Protein AF-A0A5J4T2S0-F1 (afdb_monomer)

pLDDT: mean 77.53, std 21.11, range [33.12, 96.31]

Mean predicted aligned error: 11.25 Å

Secondary structure (DSSP, 8-state):
--HHHHHHHH-----TT---STT-PPPP--SSS--TTTTTTGGG-SSPPPGGGG-BTTTTB---HHHHHHHHHHHTT-SSHHHHHHHHHHHHHHHHHSPP----

Structure (mmCIF, N/CA/C/O backbone):
data_AF-A0A5J4T2S0-F1
#
_entry.id   AF-A0A5J4T2S0-F1
#
loop_
_atom_site.group_PDB
_atom_site.id
_atom_site.type_symbol
_atom_site.label_atom_id
_atom_site.label_alt_id
_atom_site.label_comp_id
_atom_site.label_asym_id
_atom_site.label_entity_id
_atom_site.label_seq_id
_atom_site.pdbx_PDB_ins_code
_atom_site.Cartn_x
_atom_site.Cartn_y
_atom_site.Cartn_z
_atom_site.occupancy
_atom_site.B_iso_or_equiv
_atom_site.auth_seq_id
_atom_site.auth_comp_id
_atom_site.auth_asym_id
_atom_site.auth_atom_id
_atom_site.pdbx_PDB_model_num
ATOM 1 N N . MET A 1 1 ? 13.757 40.624 11.869 1.00 50.22 1 MET A N 1
ATOM 2 C CA . MET A 1 1 ? 13.267 40.341 10.504 1.00 50.22 1 MET A CA 1
ATOM 3 C C . MET A 1 1 ? 14.472 39.741 9.782 1.00 50.22 1 MET A C 1
ATOM 5 O O . MET A 1 1 ? 15.445 40.456 9.680 1.00 50.22 1 MET A O 1
ATOM 9 N N . GLU A 1 2 ? 14.604 38.437 9.490 1.00 50.88 2 GLU A N 1
ATOM 10 C CA . GLU A 1 2 ? 13.643 37.655 8.696 1.00 50.88 2 GLU A CA 1
ATOM 11 C C . GLU A 1 2 ? 13.846 36.121 8.601 1.00 50.88 2 GLU A C 1
ATOM 13 O O . GLU A 1 2 ? 13.363 35.514 7.656 1.00 50.88 2 GLU A O 1
ATOM 18 N N . LEU A 1 3 ? 14.365 35.425 9.620 1.00 42.16 3 LEU A N 1
ATOM 19 C CA . LEU A 1 3 ? 14.231 33.945 9.650 1.00 42.16 3 LEU A CA 1
ATOM 20 C C . LEU A 1 3 ? 12.752 33.484 9.619 1.00 42.16 3 LEU A C 1
ATOM 22 O O . LEU A 1 3 ? 12.417 32.393 9.169 1.00 42.16 3 LEU A O 1
ATOM 26 N N . ARG A 1 4 ? 11.830 34.362 10.048 1.00 46.41 4 ARG A N 1
ATOM 27 C CA . ARG A 1 4 ? 10.377 34.167 9.922 1.00 46.41 4 ARG A CA 1
ATOM 28 C C . ARG A 1 4 ? 9.819 34.418 8.513 1.00 46.41 4 ARG A C 1
ATOM 30 O O . ARG A 1 4 ? 8.689 34.003 8.277 1.00 46.41 4 ARG A O 1
ATOM 37 N N . GLN A 1 5 ? 10.531 35.106 7.613 1.00 47.94 5 GLN A N 1
ATOM 38 C CA . GLN A 1 5 ? 10.096 35.243 6.213 1.00 47.94 5 GLN A CA 1
ATOM 39 C C . GLN A 1 5 ? 10.602 34.090 5.345 1.00 47.94 5 GLN A C 1
ATOM 41 O O . GLN A 1 5 ? 9.838 33.621 4.509 1.00 47.94 5 GLN A O 1
ATOM 46 N N . GLU A 1 6 ? 11.777 33.521 5.622 1.00 43.28 6 GLU A N 1
ATOM 47 C CA . GLU A 1 6 ? 12.231 32.300 4.930 1.00 43.28 6 GLU A CA 1
ATOM 48 C C . GLU A 1 6 ? 11.333 31.089 5.235 1.00 43.28 6 GLU A C 1
ATOM 50 O O . GLU A 1 6 ? 10.975 30.331 4.334 1.00 43.28 6 GLU A O 1
ATOM 55 N N . ALA A 1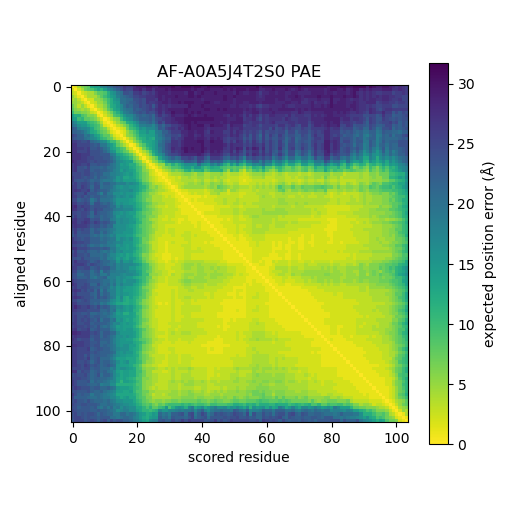 7 ? 10.839 30.965 6.473 1.00 44.69 7 ALA A N 1
ATOM 56 C CA . ALA A 1 7 ? 9.877 29.920 6.836 1.00 44.69 7 ALA A CA 1
ATOM 57 C C . ALA A 1 7 ? 8.520 30.049 6.109 1.00 44.69 7 ALA A C 1
ATOM 59 O O . ALA A 1 7 ? 7.811 29.054 5.950 1.00 44.69 7 ALA A O 1
ATOM 60 N N . LYS A 1 8 ? 8.153 31.248 5.625 1.00 43.31 8 LYS A N 1
ATOM 61 C CA . LYS A 1 8 ? 6.923 31.443 4.836 1.00 43.31 8 LYS A CA 1
ATOM 62 C C . LYS A 1 8 ? 7.034 30.880 3.416 1.00 43.31 8 LYS A C 1
ATOM 64 O O . LYS A 1 8 ? 5.999 30.585 2.832 1.00 43.31 8 LYS A O 1
ATOM 69 N N . GLY A 1 9 ? 8.246 30.681 2.887 1.00 41.75 9 GLY A N 1
ATOM 70 C CA . GLY A 1 9 ? 8.466 30.035 1.585 1.00 41.75 9 GLY A CA 1
ATOM 71 C C . GLY A 1 9 ? 8.332 28.508 1.617 1.00 41.75 9 GLY A C 1
ATOM 72 O O . GLY A 1 9 ? 8.040 27.896 0.596 1.00 41.75 9 GLY A O 1
ATOM 73 N N . PHE A 1 10 ? 8.491 27.893 2.793 1.00 42.84 10 PHE A N 1
ATOM 74 C CA . PHE A 1 10 ? 8.357 26.443 2.993 1.00 42.84 10 PHE A CA 1
ATOM 75 C C . PHE A 1 10 ? 6.946 26.011 3.422 1.00 42.84 10 PHE A C 1
ATOM 77 O O . PHE A 1 10 ? 6.626 24.827 3.413 1.00 42.84 10 PHE A O 1
ATOM 84 N N . GLY A 1 11 ? 6.095 26.973 3.792 1.00 38.44 11 GLY A N 1
ATOM 85 C CA . GLY A 1 11 ? 4.723 26.764 4.256 1.00 38.44 11 GLY A CA 1
ATOM 86 C C . GLY A 1 11 ? 3.703 26.507 3.146 1.00 38.44 11 GLY A C 1
ATOM 87 O O . GLY A 1 11 ? 2.509 26.693 3.375 1.00 38.44 11 GLY A O 1
ATOM 88 N N . VAL A 1 12 ? 4.138 26.089 1.955 1.00 39.00 12 VAL A N 1
ATOM 89 C CA . VAL A 1 12 ? 3.220 25.464 1.007 1.00 39.00 12 VAL A CA 1
ATOM 90 C C . VAL A 1 12 ? 2.878 24.110 1.610 1.00 39.00 12 VAL A C 1
ATOM 92 O O . VAL A 1 12 ? 3.635 23.148 1.496 1.00 39.00 12 VAL A O 1
ATOM 95 N N . THR A 1 13 ? 1.724 24.020 2.268 1.00 33.12 13 THR A N 1
ATOM 96 C CA . THR A 1 13 ? 1.023 22.743 2.322 1.00 33.12 13 THR A CA 1
ATOM 97 C C . THR A 1 13 ? 0.770 22.380 0.870 1.00 33.12 13 THR A C 1
ATOM 99 O O . THR A 1 13 ? -0.159 22.896 0.248 1.00 33.12 13 THR A O 1
ATOM 102 N N . VAL A 1 14 ? 1.660 21.576 0.290 1.00 36.59 14 VAL A N 1
ATOM 103 C CA . VAL A 1 14 ? 1.374 20.902 -0.964 1.00 36.59 14 VAL A CA 1
ATOM 104 C C . VAL A 1 14 ? 0.198 20.017 -0.615 1.00 36.59 14 VAL A C 1
ATOM 106 O O . VAL A 1 14 ? 0.352 18.985 0.040 1.00 36.59 14 VAL A O 1
ATOM 109 N N . ASP A 1 15 ? -0.994 20.477 -0.971 1.00 39.03 15 ASP A N 1
ATOM 110 C CA . ASP A 1 15 ? -2.139 19.604 -1.036 1.00 39.0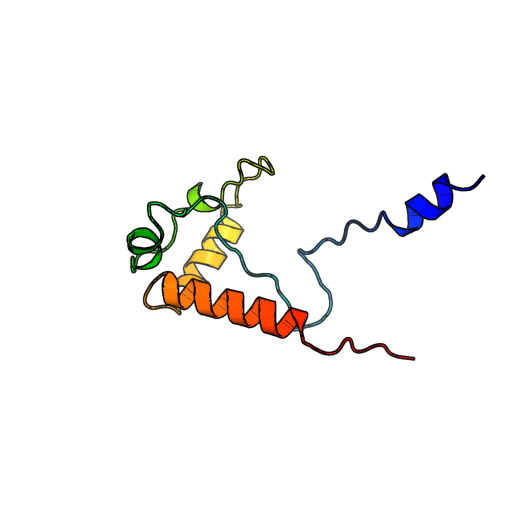3 15 ASP A CA 1
ATOM 111 C C . ASP A 1 15 ? -1.838 18.592 -2.145 1.00 39.03 15 ASP A C 1
ATOM 113 O O . ASP A 1 15 ? -2.123 18.794 -3.324 1.00 39.03 15 ASP A O 1
ATOM 117 N N . LEU A 1 16 ? -1.173 17.504 -1.752 1.00 40.50 16 LEU A N 1
ATOM 118 C CA . LEU A 1 16 ? -0.849 16.368 -2.608 1.00 40.50 16 LEU A CA 1
ATOM 119 C C . LEU A 1 16 ? -2.118 15.698 -3.157 1.00 40.50 16 LEU A C 1
ATOM 121 O O . LEU A 1 16 ? -2.005 14.824 -4.012 1.00 40.50 16 LEU A O 1
ATOM 125 N N . SER A 1 17 ? -3.316 16.092 -2.699 1.00 37.41 17 SER A N 1
ATOM 126 C CA . SER A 1 17 ? -4.572 15.638 -3.296 1.00 37.41 17 SER A CA 1
ATOM 127 C C . SER A 1 17 ? -4.888 16.322 -4.633 1.00 37.41 17 SER A C 1
ATOM 129 O O . SER A 1 17 ? -5.726 15.817 -5.380 1.00 37.41 17 SER A O 1
ATOM 131 N N . SER A 1 18 ? -4.187 17.409 -4.985 1.00 41.25 18 SER A N 1
ATOM 132 C CA . SER A 1 18 ? -4.407 18.153 -6.228 1.00 41.25 18 SER A CA 1
ATOM 133 C C . SER A 1 18 ? -3.101 18.675 -6.839 1.00 41.25 18 SER A C 1
ATOM 135 O O . SER A 1 18 ? -2.889 19.881 -6.973 1.00 41.25 18 SER A O 1
ATOM 137 N N . ALA A 1 19 ? -2.223 17.771 -7.280 1.00 38.56 19 ALA A N 1
ATOM 138 C CA . ALA A 1 19 ? -1.194 18.137 -8.251 1.00 38.56 19 ALA A CA 1
ATOM 139 C C . ALA A 1 19 ? -1.877 18.485 -9.589 1.00 38.56 19 ALA A C 1
ATOM 141 O O . ALA A 1 19 ? -2.226 17.606 -10.376 1.00 38.56 19 ALA A O 1
ATOM 142 N N . ASN A 1 20 ? -2.103 19.779 -9.830 1.00 41.34 20 ASN A N 1
ATOM 143 C CA . ASN A 1 20 ? -2.521 20.305 -11.128 1.00 41.34 20 ASN A CA 1
ATOM 144 C C . ASN A 1 20 ? -1.385 20.111 -12.138 1.00 41.34 20 ASN A C 1
ATOM 146 O O . ASN A 1 20 ? -0.496 20.944 -12.292 1.00 41.34 20 ASN A O 1
ATOM 150 N N . GLY A 1 21 ? -1.436 18.963 -12.796 1.00 36.72 21 GLY A N 1
ATOM 151 C CA . GLY A 1 21 ? -0.523 18.502 -13.822 1.00 36.72 21 GLY A CA 1
ATOM 152 C C . GLY A 1 21 ? -0.962 17.093 -14.173 1.00 36.72 21 GLY A C 1
ATOM 153 O O . GLY A 1 21 ? -0.521 16.139 -13.543 1.00 36.72 21 GLY A O 1
ATOM 154 N N . ASN A 1 22 ? -1.918 17.001 -15.096 1.00 48.06 22 ASN A N 1
ATOM 155 C CA . ASN A 1 22 ? -2.446 15.767 -15.672 1.00 48.06 22 ASN A CA 1
ATOM 156 C C . ASN A 1 22 ? -1.331 14.701 -15.771 1.00 48.06 22 ASN A C 1
ATOM 158 O O . ASN A 1 22 ? -0.385 14.924 -16.524 1.00 48.06 22 ASN A O 1
ATOM 162 N N . ASP A 1 23 ? -1.414 13.646 -14.939 1.00 48.69 23 ASP A N 1
ATOM 163 C CA . ASP A 1 23 ? -0.735 12.326 -15.021 1.00 48.69 23 ASP A CA 1
ATOM 164 C C . ASP A 1 23 ? -0.078 11.802 -13.725 1.00 48.69 23 ASP A C 1
ATOM 166 O O . ASP A 1 23 ? 0.371 10.661 -13.708 1.00 48.69 23 ASP A O 1
ATOM 170 N N . SER A 1 24 ? -0.035 12.546 -12.616 1.00 53.94 24 SER A N 1
ATOM 171 C CA . SER A 1 24 ? 0.576 12.045 -11.364 1.00 53.94 24 SER A CA 1
ATOM 172 C C . SER A 1 24 ? -0.373 12.131 -10.172 1.00 53.94 24 SER A C 1
ATOM 174 O O . SER A 1 24 ? -0.157 12.894 -9.230 1.00 53.94 24 SER A O 1
ATOM 176 N N . LYS A 1 25 ? -1.458 11.353 -10.222 1.00 58.47 25 LYS A N 1
ATOM 177 C CA . LYS A 1 25 ? -2.312 11.130 -9.054 1.00 58.47 25 LYS A CA 1
ATOM 178 C C . LYS A 1 25 ? -1.623 10.095 -8.170 1.00 58.47 25 LYS A C 1
ATOM 180 O O . LYS A 1 25 ? -1.395 8.977 -8.612 1.00 58.47 25 LYS A O 1
ATOM 185 N N . LYS A 1 26 ? -1.260 10.478 -6.945 1.00 64.44 26 LYS A N 1
ATOM 186 C CA . LYS A 1 26 ? -0.753 9.519 -5.963 1.00 64.44 26 LYS A CA 1
ATOM 187 C C . LYS A 1 26 ? -1.885 8.558 -5.613 1.00 64.44 26 LYS A C 1
ATOM 189 O O . LYS A 1 26 ? -2.927 8.997 -5.121 1.00 64.44 26 LYS A O 1
ATOM 194 N N . ASP A 1 27 ? -1.688 7.282 -5.904 1.00 71.19 27 ASP A N 1
ATOM 195 C CA . ASP A 1 27 ? -2.679 6.255 -5.616 1.00 71.19 27 ASP A CA 1
ATOM 196 C C . ASP A 1 27 ? -2.717 5.907 -4.117 1.00 71.19 27 ASP A C 1
ATOM 198 O O . ASP A 1 27 ? -1.868 6.319 -3.319 1.00 71.19 27 ASP A O 1
ATOM 202 N N . ILE A 1 28 ? -3.775 5.205 -3.711 1.00 82.25 28 ILE A N 1
ATOM 203 C CA . ILE A 1 28 ? -4.084 4.915 -2.310 1.00 82.25 28 ILE A CA 1
ATOM 204 C C . ILE A 1 28 ? -3.447 3.576 -1.938 1.00 82.25 28 ILE A C 1
ATOM 206 O O . ILE A 1 28 ? -3.818 2.543 -2.490 1.00 82.25 28 ILE A O 1
ATOM 210 N N . PHE A 1 29 ? -2.542 3.589 -0.961 1.00 83.19 29 PHE A N 1
ATOM 211 C CA . PHE A 1 29 ? -1.816 2.401 -0.515 1.00 83.19 29 PHE A CA 1
ATOM 212 C C . PHE A 1 29 ? -2.011 2.151 0.994 1.00 83.19 29 PHE A C 1
ATOM 214 O O . PHE A 1 29 ? -2.065 3.128 1.752 1.00 83.19 29 PHE A O 1
ATOM 221 N N . PRO A 1 30 ? -2.149 0.888 1.450 1.00 89.44 30 PRO A N 1
ATOM 222 C CA . PRO A 1 30 ? -2.264 0.572 2.874 1.00 89.44 30 PRO A CA 1
ATOM 223 C C . PRO A 1 30 ? -0.962 0.869 3.628 1.00 89.44 30 PRO A C 1
ATOM 225 O O . PRO A 1 30 ? 0.129 0.742 3.078 1.00 89.44 30 PRO A O 1
ATOM 228 N N . TYR A 1 31 ? -1.064 1.248 4.901 1.00 84.38 31 TYR A N 1
ATOM 229 C CA . TYR A 1 31 ? 0.107 1.627 5.702 1.00 84.38 31 TYR A CA 1
ATOM 230 C C . TYR A 1 31 ? 0.677 0.442 6.474 1.00 84.38 31 TYR A C 1
ATOM 232 O O . TYR A 1 31 ? 1.849 0.113 6.322 1.00 84.38 31 TYR A O 1
ATOM 240 N N . ASP A 1 32 ? -0.175 -0.219 7.253 1.00 81.56 32 ASP A N 1
ATOM 241 C CA . ASP A 1 32 ? 0.251 -1.166 8.287 1.00 81.56 32 ASP A CA 1
ATOM 242 C C . ASP A 1 32 ? -0.194 -2.606 7.943 1.00 81.56 32 ASP A C 1
ATOM 244 O O . ASP A 1 32 ? -0.412 -3.436 8.820 1.00 81.56 32 ASP A O 1
ATOM 248 N N . SER A 1 33 ? -0.360 -2.906 6.648 1.00 86.50 33 SER A N 1
ATOM 249 C CA . SER A 1 33 ? -0.953 -4.173 6.184 1.00 86.50 33 SER A CA 1
ATOM 250 C C . SER A 1 33 ? -0.017 -5.384 6.238 1.00 86.50 33 SER A C 1
ATOM 252 O O . SER A 1 33 ? -0.488 -6.510 6.394 1.00 86.50 33 SER A O 1
ATOM 254 N N . PHE A 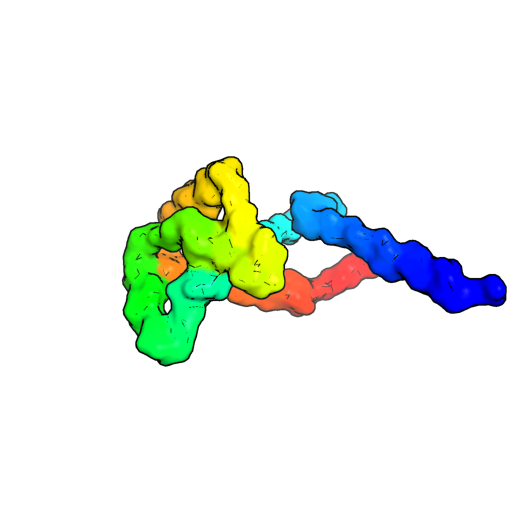1 34 ? 1.298 -5.187 6.116 1.00 89.38 34 PHE A N 1
ATOM 255 C CA . PHE A 1 34 ? 2.283 -6.268 6.162 1.00 89.38 34 PHE A CA 1
ATOM 256 C C . PHE A 1 34 ? 3.615 -5.817 6.771 1.00 89.38 34 PHE A C 1
ATOM 258 O O . PHE A 1 34 ? 3.926 -4.630 6.849 1.00 89.38 34 PHE A O 1
ATOM 265 N N . ASN A 1 35 ? 4.412 -6.785 7.207 1.00 90.06 35 ASN A N 1
ATOM 266 C CA . ASN A 1 35 ? 5.720 -6.616 7.822 1.00 90.06 35 ASN A CA 1
ATOM 267 C C . ASN A 1 35 ? 6.638 -7.793 7.439 1.00 90.06 35 ASN A C 1
ATOM 269 O O . ASN A 1 35 ? 6.281 -8.651 6.632 1.00 90.06 35 ASN A O 1
ATOM 273 N N . THR A 1 36 ? 7.833 -7.851 8.023 1.00 94.12 36 THR A N 1
ATOM 274 C CA . THR A 1 36 ? 8.819 -8.907 7.740 1.00 94.12 36 THR A CA 1
ATOM 275 C C . THR A 1 36 ? 8.344 -10.318 8.083 1.00 94.12 36 THR A C 1
ATOM 277 O O . THR A 1 36 ? 8.886 -11.278 7.547 1.00 94.12 36 THR A O 1
ATOM 280 N N . GLU A 1 37 ? 7.358 -10.458 8.966 1.00 96.31 37 GLU A N 1
ATOM 281 C CA . GLU A 1 37 ? 6.839 -11.750 9.415 1.00 96.31 37 GLU A CA 1
ATOM 282 C C . GLU A 1 37 ? 5.782 -12.309 8.457 1.00 96.31 37 GLU A C 1
ATOM 284 O O . GLU A 1 37 ? 5.685 -13.523 8.311 1.00 96.31 37 GLU A O 1
ATOM 289 N N . ASN A 1 38 ? 5.014 -11.449 7.776 1.00 94.31 38 ASN A N 1
ATOM 290 C CA . ASN A 1 38 ? 3.865 -11.863 6.959 1.00 94.31 38 ASN A CA 1
ATOM 291 C C . ASN A 1 38 ? 3.959 -11.460 5.471 1.00 94.31 38 ASN A C 1
ATOM 293 O O . ASN A 1 38 ? 2.993 -11.629 4.722 1.00 94.31 38 ASN A O 1
ATOM 297 N N . ILE A 1 39 ? 5.122 -10.968 5.025 1.00 92.38 39 ILE A N 1
ATOM 298 C CA . ILE A 1 39 ? 5.366 -10.486 3.653 1.00 92.38 39 ILE A CA 1
ATOM 299 C C . ILE A 1 39 ? 5.115 -11.542 2.570 1.00 92.38 39 ILE A C 1
ATOM 301 O O . ILE A 1 39 ? 4.789 -11.191 1.443 1.00 92.38 39 ILE A O 1
ATOM 305 N N . ASN A 1 40 ? 5.246 -12.831 2.882 1.00 91.56 40 ASN A N 1
ATOM 306 C CA . ASN A 1 40 ? 5.003 -13.895 1.904 1.00 91.56 40 ASN A CA 1
ATOM 307 C C . ASN A 1 40 ? 3.516 -14.256 1.788 1.00 91.56 40 ASN A C 1
ATOM 309 O O . ASN A 1 40 ? 3.079 -14.706 0.729 1.00 91.56 40 ASN A O 1
ATOM 313 N N . ASP A 1 41 ? 2.735 -14.019 2.841 1.00 94.81 41 ASP A N 1
ATOM 314 C CA . ASP A 1 41 ? 1.346 -14.469 2.929 1.00 94.81 41 ASP A CA 1
ATOM 315 C C . ASP A 1 41 ? 0.379 -13.346 2.555 1.00 94.81 41 ASP A C 1
ATOM 317 O O . ASP A 1 41 ? -0.459 -13.500 1.663 1.00 94.81 41 ASP A O 1
ATOM 321 N N . VAL A 1 42 ? 0.513 -12.178 3.194 1.00 94.12 42 VAL A N 1
ATOM 322 C CA . VAL A 1 42 ? -0.435 -11.066 3.038 1.00 94.12 42 VAL A CA 1
ATOM 3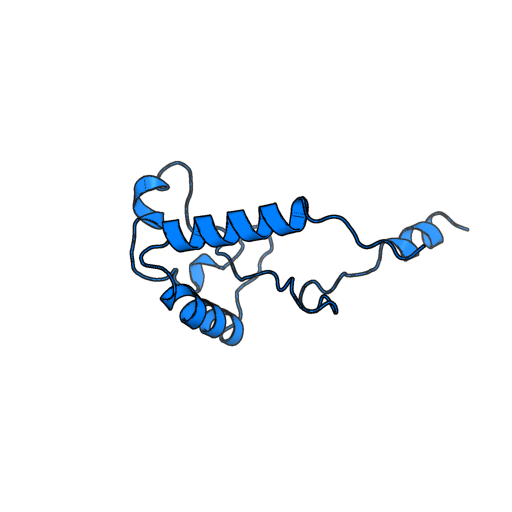23 C C . VAL A 1 42 ? -0.538 -10.590 1.589 1.00 94.12 42 VAL A C 1
ATOM 325 O O . VAL A 1 42 ? -1.674 -10.473 1.117 1.00 94.12 42 VAL A O 1
ATOM 328 N N . PRO A 1 43 ? 0.566 -10.336 0.859 1.00 92.31 43 PRO A N 1
ATOM 329 C CA . PRO A 1 43 ? 0.495 -9.850 -0.514 1.00 92.31 43 PRO A CA 1
ATOM 330 C C . PRO A 1 43 ? 0.159 -10.951 -1.541 1.00 92.31 43 PRO A C 1
ATOM 332 O O . PRO A 1 43 ? -0.196 -10.656 -2.683 1.00 92.31 43 PRO A O 1
ATOM 335 N N . SER A 1 44 ? 0.224 -12.227 -1.149 1.00 94.94 44 SER A N 1
ATOM 336 C CA . SER A 1 44 ? -0.156 -13.356 -2.010 1.00 94.94 44 SER A CA 1
ATOM 337 C C . SER A 1 44 ? -1.675 -13.532 -2.129 1.00 94.94 44 SER A C 1
ATOM 339 O O . SER A 1 44 ? -2.144 -14.201 -3.051 1.00 94.94 44 SER A O 1
ATOM 341 N N . ASN A 1 45 ? -2.456 -12.901 -1.246 1.00 95.50 45 ASN A N 1
ATOM 342 C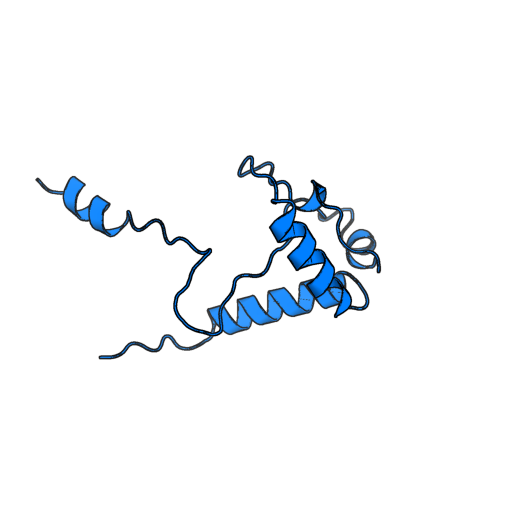 CA . ASN A 1 45 ? -3.916 -12.933 -1.294 1.00 95.50 45 ASN A CA 1
ATOM 343 C C . ASN A 1 45 ? -4.479 -12.226 -2.538 1.00 95.50 45 ASN A C 1
ATOM 345 O O . ASN A 1 45 ? -3.997 -11.165 -2.949 1.00 95.50 45 ASN A O 1
ATOM 349 N N . SER A 1 46 ? -5.545 -12.803 -3.100 1.00 95.75 46 SER A N 1
ATOM 350 C CA . SER A 1 46 ? -6.321 -12.221 -4.204 1.00 95.75 46 SER A CA 1
ATOM 351 C C . SER A 1 46 ? -7.349 -11.190 -3.745 1.00 95.75 46 SER A C 1
ATOM 353 O O . SER A 1 46 ? -7.732 -10.318 -4.518 1.00 95.75 46 SER A O 1
ATOM 355 N N . GLU A 1 47 ? -7.805 -11.287 -2.496 1.00 96.12 47 GLU A N 1
ATOM 356 C CA . GLU A 1 47 ? -8.770 -10.342 -1.938 1.00 96.12 47 GLU A CA 1
ATOM 357 C C . GLU A 1 47 ? -8.143 -8.950 -1.764 1.00 96.12 47 GLU A C 1
ATOM 359 O O . GLU A 1 47 ? -6.973 -8.854 -1.379 1.00 96.12 47 GLU A O 1
ATOM 364 N N . PRO A 1 48 ? -8.893 -7.854 -1.973 1.00 94.25 48 PRO A N 1
ATOM 365 C CA . PRO A 1 48 ? -8.426 -6.509 -1.650 1.00 94.25 48 PRO A CA 1
ATOM 366 C C . PRO A 1 48 ? -8.041 -6.363 -0.170 1.00 94.25 48 PRO A C 1
ATOM 368 O O . PRO A 1 48 ? -8.438 -7.161 0.683 1.00 94.25 48 PRO A O 1
ATOM 371 N N . TYR A 1 49 ? -7.258 -5.337 0.145 1.00 94.69 49 TYR A N 1
ATOM 372 C CA . TYR A 1 49 ? -7.036 -4.893 1.519 1.00 94.69 49 TYR A CA 1
ATOM 373 C C . TYR A 1 49 ? -8.349 -4.410 2.138 1.00 94.69 49 TYR A C 1
ATOM 375 O O . TYR A 1 49 ? -9.198 -3.836 1.448 1.00 94.69 49 TYR A O 1
ATOM 383 N N . MET A 1 50 ? -8.506 -4.641 3.437 1.00 95.25 50 MET A N 1
ATOM 384 C CA . MET A 1 50 ? -9.640 -4.132 4.200 1.00 95.25 50 MET A CA 1
ATOM 385 C C . MET A 1 50 ? -9.478 -2.626 4.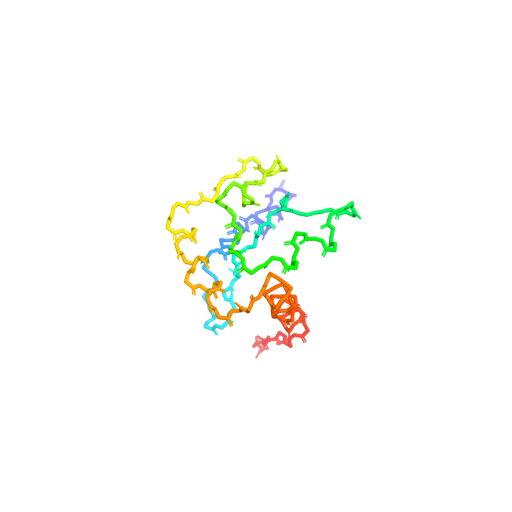422 1.00 95.25 50 MET A C 1
ATOM 387 O O . MET A 1 50 ? -8.393 -2.065 4.274 1.00 95.25 50 MET A O 1
ATOM 391 N N . MET A 1 51 ? -10.557 -1.931 4.778 1.00 95.19 51 MET A N 1
ATOM 392 C CA . MET A 1 51 ? -10.505 -0.478 4.968 1.00 95.19 51 MET A CA 1
ATOM 393 C C . MET A 1 51 ? -9.568 -0.092 6.121 1.00 95.19 51 MET A C 1
ATOM 395 O O . MET A 1 51 ? -8.923 0.956 6.084 1.00 95.19 51 MET A O 1
ATOM 399 N N . GLU A 1 52 ? -9.465 -0.957 7.128 1.00 94.06 52 GLU A N 1
ATOM 400 C CA . GLU A 1 52 ? -8.641 -0.758 8.315 1.00 94.06 52 GLU A CA 1
ATOM 401 C C . GLU A 1 52 ? -7.142 -0.830 8.013 1.00 94.06 52 GLU A C 1
ATOM 403 O O . GLU A 1 52 ? -6.368 -0.164 8.697 1.00 94.06 52 GLU A O 1
ATOM 408 N N . ASP A 1 53 ? -6.747 -1.543 6.955 1.00 93.12 53 ASP A N 1
ATOM 409 C CA . ASP A 1 53 ? -5.352 -1.666 6.505 1.00 93.12 53 ASP A CA 1
ATOM 410 C C . ASP A 1 53 ? -4.768 -0.317 6.032 1.00 93.12 53 ASP A C 1
ATOM 412 O O . ASP A 1 53 ? -3.551 -0.124 5.956 1.00 93.12 53 ASP A O 1
ATOM 416 N N . PHE A 1 54 ? -5.638 0.653 5.730 1.00 92.75 54 PHE A N 1
ATOM 417 C CA . PHE A 1 54 ? -5.276 2.023 5.358 1.00 92.75 54 PHE A CA 1
ATOM 418 C C . PHE A 1 54 ? -5.247 2.988 6.545 1.00 92.75 54 PHE A C 1
ATOM 420 O O . PHE A 1 54 ? -4.964 4.178 6.366 1.00 92.75 54 PHE A O 1
ATOM 427 N N . ASN A 1 55 ? -5.551 2.523 7.757 1.00 89.56 55 ASN A N 1
ATOM 428 C CA . ASN A 1 55 ? -5.355 3.340 8.942 1.00 89.56 55 ASN A CA 1
ATOM 429 C C . ASN A 1 55 ? -3.854 3.505 9.179 1.00 89.56 55 ASN A C 1
ATOM 431 O O . ASN A 1 55 ? -3.100 2.540 9.146 1.00 89.56 55 ASN A O 1
ATOM 435 N N . SER A 1 56 ? -3.423 4.738 9.427 1.00 88.62 56 SER A N 1
ATOM 436 C CA . SER A 1 56 ? -2.037 5.018 9.786 1.00 88.62 56 SER A CA 1
ATOM 437 C C . SER A 1 56 ? -1.958 5.292 11.275 1.00 88.62 56 SER A C 1
ATOM 439 O O . SER A 1 56 ? -2.453 6.321 11.742 1.00 88.62 56 SER A O 1
ATOM 441 N N . SER A 1 57 ? -1.297 4.397 12.003 1.00 87.56 57 SER A N 1
ATOM 442 C CA . SER A 1 57 ? -0.936 4.610 13.407 1.00 87.56 57 SER A CA 1
ATOM 443 C C . SER A 1 57 ? -0.003 5.819 13.568 1.00 87.56 57 SER A C 1
ATOM 445 O O . SER A 1 57 ? -0.234 6.676 14.419 1.00 87.56 57 SER A O 1
ATOM 447 N N . LEU A 1 58 ? 0.985 5.951 12.676 1.00 89.56 58 LEU A N 1
ATOM 448 C CA . LEU A 1 58 ? 1.958 7.047 12.663 1.00 89.56 58 LEU A CA 1
ATOM 449 C C . LEU A 1 58 ? 1.318 8.424 12.435 1.00 89.56 58 LEU A C 1
ATOM 451 O O . LEU A 1 58 ? 1.694 9.398 13.083 1.00 89.56 58 LEU A O 1
ATOM 455 N N . LYS A 1 59 ? 0.375 8.523 11.492 1.00 88.62 59 LYS A N 1
ATOM 456 C CA . LYS A 1 59 ? -0.271 9.800 11.140 1.00 88.62 59 LYS A CA 1
ATOM 457 C C . LYS A 1 59 ? -1.571 10.045 11.904 1.00 88.62 59 LYS A C 1
ATOM 459 O O . LYS A 1 59 ? -2.131 11.131 11.795 1.00 88.62 59 LYS A O 1
ATOM 464 N N . ASN A 1 60 ? -2.058 9.048 12.645 1.00 90.62 60 ASN A N 1
ATOM 465 C CA . ASN A 1 60 ? -3.381 9.037 13.264 1.00 90.62 60 ASN A CA 1
ATOM 466 C C . ASN A 1 60 ? -4.504 9.392 12.265 1.00 90.62 60 ASN A C 1
ATOM 468 O O . ASN A 1 60 ? -5.395 10.194 12.547 1.00 90.62 60 ASN A O 1
ATOM 472 N N . THR A 1 61 ? -4.436 8.815 11.062 1.00 90.62 61 THR A N 1
ATOM 473 C CA . THR A 1 61 ? -5.399 9.057 9.977 1.00 90.62 61 THR A CA 1
ATOM 474 C C . THR A 1 61 ? -6.135 7.785 9.601 1.00 90.62 61 THR A C 1
ATOM 476 O O . THR A 1 61 ? -5.559 6.699 9.621 1.00 90.62 61 THR A O 1
ATOM 479 N N . LYS A 1 62 ? -7.387 7.944 9.172 1.00 92.75 62 LYS A N 1
ATOM 480 C CA . LYS A 1 62 ? -8.203 6.882 8.583 1.00 92.75 62 LYS A CA 1
ATOM 481 C C . LYS A 1 62 ? -8.546 7.246 7.145 1.00 92.75 62 LYS A C 1
ATOM 483 O O . LYS A 1 62 ? -8.731 8.425 6.840 1.00 92.75 62 LYS A O 1
ATOM 488 N N . ILE A 1 63 ? -8.648 6.247 6.278 1.00 93.06 63 ILE A N 1
ATOM 489 C CA . ILE A 1 63 ? -9.126 6.448 4.909 1.00 93.06 63 ILE A CA 1
ATOM 490 C C . ILE A 1 63 ? -10.607 6.858 4.910 1.00 93.06 63 ILE A C 1
ATOM 492 O O . ILE A 1 63 ? -11.389 6.424 5.758 1.00 93.06 63 ILE A O 1
ATOM 496 N N . SER A 1 64 ? -11.018 7.694 3.954 1.00 93.38 64 SER A N 1
ATOM 497 C CA . SER A 1 64 ? -12.435 8.012 3.769 1.00 93.38 64 SER A CA 1
ATOM 498 C C . SER A 1 64 ? -13.166 6.876 3.043 1.00 93.38 64 SER A C 1
ATOM 500 O O . SER A 1 64 ? -12.592 6.159 2.226 1.00 93.38 64 SER A O 1
ATOM 502 N N . GLN A 1 65 ? -14.477 6.738 3.260 1.00 95.88 65 GLN A N 1
ATOM 503 C CA . GLN A 1 65 ? -15.282 5.750 2.526 1.00 95.88 65 GLN A CA 1
ATOM 504 C C . GLN A 1 65 ? -15.237 5.970 1.004 1.00 95.88 65 GLN A C 1
ATOM 506 O O . GLN A 1 65 ? -15.341 5.015 0.231 1.00 95.88 65 GLN A O 1
ATOM 511 N N . LYS A 1 66 ? -15.118 7.231 0.571 1.00 94.75 66 LYS A N 1
ATOM 512 C CA . LYS A 1 66 ? -15.009 7.605 -0.843 1.00 94.75 66 LYS A CA 1
ATOM 513 C C . LYS A 1 66 ? -13.697 7.093 -1.433 1.00 94.75 66 LYS A C 1
ATOM 515 O O . LYS A 1 66 ? -13.722 6.457 -2.482 1.00 94.75 66 LYS A O 1
ATOM 520 N N . ASP A 1 67 ? -12.589 7.323 -0.741 1.00 91.75 67 ASP A N 1
ATOM 521 C CA . ASP A 1 67 ? -11.258 6.905 -1.186 1.00 91.75 67 ASP A CA 1
ATOM 522 C C . ASP A 1 67 ? -11.124 5.382 -1.159 1.00 91.75 67 ASP A C 1
ATOM 524 O O . ASP A 1 67 ? -10.643 4.788 -2.119 1.00 91.75 67 ASP A O 1
ATOM 528 N N . TYR A 1 68 ? -11.680 4.718 -0.143 1.00 94.38 68 TYR A N 1
ATOM 529 C CA . TYR A 1 68 ? -11.716 3.257 -0.107 1.00 94.38 68 TYR A CA 1
ATOM 530 C C . TYR A 1 68 ? -12.513 2.662 -1.280 1.00 94.38 68 TYR A C 1
ATOM 532 O O . TYR A 1 68 ? -12.099 1.677 -1.885 1.00 94.38 68 TYR A O 1
ATOM 540 N N . LYS A 1 69 ? -13.626 3.290 -1.686 1.00 94.94 69 LYS A N 1
ATOM 541 C CA . LYS A 1 69 ? -14.361 2.873 -2.895 1.00 94.94 69 LYS A CA 1
ATOM 542 C C . LYS A 1 69 ? -13.537 3.051 -4.170 1.00 94.94 69 LYS A C 1
ATOM 544 O O . LYS A 1 69 ? -13.679 2.230 -5.071 1.00 94.94 69 LYS A O 1
ATOM 549 N N . ILE A 1 70 ? -12.711 4.095 -4.257 1.00 92.50 70 ILE A N 1
ATOM 550 C CA . ILE A 1 70 ? -11.785 4.296 -5.382 1.00 92.50 70 ILE A CA 1
ATOM 551 C C . ILE A 1 70 ? -10.748 3.169 -5.400 1.00 92.50 70 ILE A C 1
ATOM 553 O O . ILE A 1 70 ? -10.593 2.522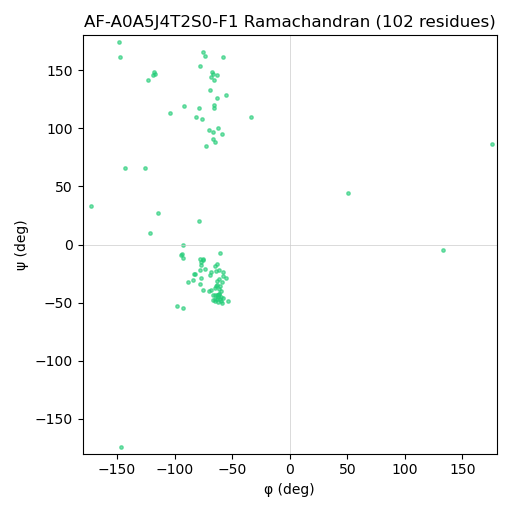 -6.434 1.00 92.50 70 ILE A O 1
ATOM 557 N N . TYR A 1 71 ? -10.133 2.870 -4.251 1.00 92.38 71 TYR A N 1
ATOM 558 C CA . TYR A 1 71 ? -9.211 1.742 -4.097 1.00 92.38 71 TYR A CA 1
ATOM 559 C C . TYR A 1 71 ? -9.842 0.418 -4.554 1.00 92.38 71 TYR A C 1
ATOM 561 O O . TYR A 1 71 ? -9.263 -0.287 -5.373 1.00 92.38 71 TYR A O 1
ATOM 569 N N . LEU A 1 72 ? -11.064 0.106 -4.108 1.00 94.31 72 LEU A N 1
ATOM 570 C CA . LEU A 1 72 ? -11.746 -1.136 -4.487 1.00 94.31 72 LEU A CA 1
ATOM 571 C C . LEU A 1 72 ? -12.002 -1.264 -5.994 1.00 94.31 72 LEU A C 1
ATOM 573 O O . LEU A 1 72 ? -12.079 -2.381 -6.499 1.00 94.31 72 LEU A O 1
ATOM 577 N N . GLN A 1 73 ? -12.184 -0.157 -6.721 1.00 93.62 73 GLN A N 1
ATOM 578 C CA . GLN A 1 73 ? -12.298 -0.229 -8.181 1.00 93.62 73 GLN A CA 1
ATOM 579 C C . GLN A 1 73 ? -10.941 -0.466 -8.838 1.00 93.62 73 GLN A C 1
ATOM 581 O O . GLN A 1 73 ? -10.869 -1.239 -9.789 1.00 93.62 73 GLN A O 1
ATOM 586 N N . ASP A 1 74 ? -9.882 0.159 -8.327 1.00 89.69 74 ASP A N 1
ATOM 587 C CA . ASP A 1 7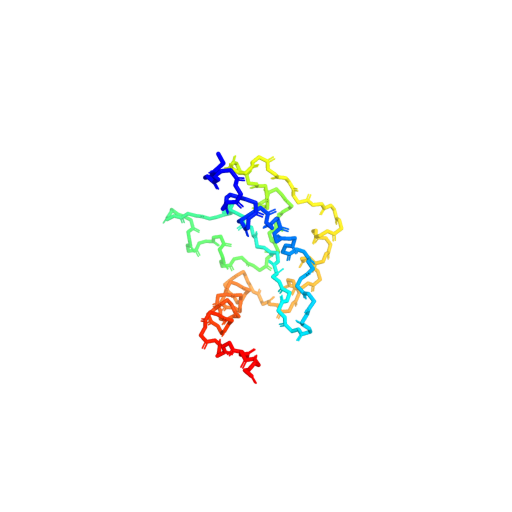4 ? -8.537 0.007 -8.878 1.00 89.69 74 ASP A CA 1
ATOM 588 C C . ASP A 1 74 ? -7.959 -1.391 -8.612 1.00 89.69 74 ASP A C 1
ATOM 590 O O . ASP A 1 74 ? -7.412 -2.022 -9.516 1.00 89.69 74 ASP A O 1
ATOM 594 N N . ALA A 1 75 ? -8.193 -1.938 -7.415 1.00 92.12 75 ALA A N 1
ATOM 595 C CA . ALA A 1 75 ? -7.751 -3.271 -7.005 1.00 92.12 75 ALA A CA 1
ATOM 596 C C . ALA A 1 75 ? -8.226 -4.388 -7.955 1.00 92.12 75 ALA A C 1
ATOM 598 O O . ALA A 1 75 ? -7.520 -5.374 -8.145 1.00 92.12 75 ALA A O 1
ATOM 599 N N . LYS A 1 76 ? -9.377 -4.214 -8.623 1.00 94.31 76 LYS A N 1
ATOM 600 C CA . LYS A 1 76 ? -9.919 -5.179 -9.603 1.00 94.31 76 LYS A CA 1
ATOM 601 C C . LYS A 1 76 ? -9.032 -5.390 -10.829 1.00 94.31 76 LYS A C 1
ATOM 603 O O . LYS A 1 76 ? -9.247 -6.343 -11.572 1.00 94.31 76 LYS A O 1
ATOM 608 N N . ARG A 1 77 ? -8.080 -4.490 -11.084 1.00 94.12 77 ARG A N 1
ATOM 609 C CA . ARG A 1 77 ? -7.142 -4.588 -12.211 1.00 94.12 77 ARG A CA 1
ATOM 610 C C . ARG A 1 77 ? -6.047 -5.630 -11.975 1.00 94.12 77 ARG A C 1
ATOM 612 O O . ARG A 1 77 ? -5.335 -5.965 -12.918 1.00 94.12 77 ARG A O 1
ATOM 619 N N . PHE A 1 78 ? -5.899 -6.115 -10.745 1.00 94.25 78 PHE A N 1
ATOM 620 C CA . PHE A 1 78 ? -4.779 -6.940 -10.304 1.00 94.25 78 PHE A CA 1
ATOM 621 C C . PHE A 1 78 ? -5.271 -8.311 -9.838 1.00 94.25 78 PHE A C 1
ATOM 623 O O . PHE A 1 78 ? -6.365 -8.432 -9.290 1.00 94.25 78 PHE A O 1
ATOM 630 N N . LYS A 1 79 ? -4.472 -9.360 -10.060 1.00 95.75 79 LYS A N 1
ATOM 631 C CA . LYS A 1 79 ? -4.847 -10.729 -9.668 1.00 95.75 79 LYS A CA 1
ATOM 632 C C . LYS A 1 79 ? -4.646 -10.968 -8.172 1.00 95.75 79 LYS A C 1
ATOM 634 O O . LYS A 1 79 ? -5.372 -11.752 -7.565 1.00 95.75 79 LYS A O 1
ATOM 639 N N . ASN A 1 80 ? -3.628 -10.338 -7.603 1.00 94.75 80 ASN A N 1
ATOM 640 C CA . ASN A 1 80 ? -3.285 -10.401 -6.191 1.00 94.75 80 ASN A CA 1
ATOM 641 C C . ASN A 1 80 ? -2.665 -9.073 -5.742 1.00 94.75 80 ASN A C 1
ATOM 643 O O . ASN A 1 80 ? -2.417 -8.161 -6.539 1.00 94.75 80 ASN A O 1
ATOM 647 N N . ARG A 1 81 ? -2.417 -8.962 -4.441 1.00 94.31 81 ARG A N 1
ATOM 648 C CA . ARG A 1 81 ? -1.836 -7.756 -3.847 1.00 94.31 81 ARG A CA 1
ATOM 649 C C . ARG A 1 81 ? -0.373 -7.534 -4.264 1.00 94.31 81 ARG A C 1
ATOM 651 O O . ARG A 1 81 ? 0.058 -6.384 -4.270 1.00 94.31 81 ARG A O 1
ATOM 658 N N . TRP A 1 82 ? 0.369 -8.572 -4.666 1.00 93.69 82 TRP A N 1
ATOM 659 C CA . TRP A 1 82 ? 1.706 -8.425 -5.262 1.00 93.69 82 TRP A CA 1
ATOM 660 C C . TRP A 1 82 ? 1.675 -7.638 -6.568 1.00 93.69 82 TRP A C 1
ATOM 662 O O . TRP A 1 82 ? 2.438 -6.686 -6.712 1.00 93.69 82 TRP A O 1
ATOM 672 N N . ASP A 1 83 ? 0.783 -7.994 -7.491 1.00 94.06 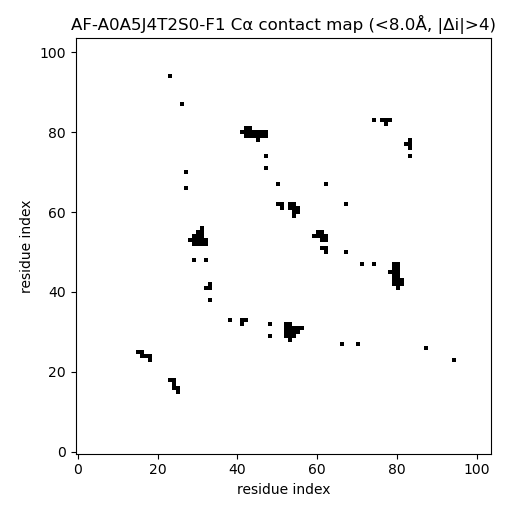83 ASP A N 1
ATOM 673 C CA . ASP A 1 83 ? 0.636 -7.298 -8.772 1.00 94.06 83 ASP A CA 1
ATOM 674 C C . ASP A 1 83 ? 0.279 -5.820 -8.545 1.00 94.06 83 ASP A C 1
ATOM 676 O O . ASP A 1 83 ? 0.822 -4.925 -9.197 1.00 94.06 83 ASP A O 1
ATOM 680 N N . ASN A 1 84 ? -0.595 -5.556 -7.568 1.00 91.25 84 ASN A N 1
ATOM 681 C CA . ASN A 1 84 ? -0.964 -4.204 -7.156 1.00 91.25 84 ASN A CA 1
ATOM 682 C C . ASN A 1 84 ? 0.238 -3.424 -6.582 1.00 91.25 84 ASN A C 1
ATOM 684 O O . ASN A 1 84 ? 0.502 -2.299 -7.008 1.00 91.25 84 ASN A O 1
ATOM 688 N N . LEU A 1 85 ? 1.014 -4.032 -5.678 1.00 88.88 85 LEU A N 1
ATOM 689 C CA . LEU A 1 85 ? 2.217 -3.431 -5.088 1.00 88.88 85 LEU A CA 1
ATOM 690 C C . LEU A 1 85 ? 3.296 -3.138 -6.141 1.00 88.88 85 LEU A C 1
ATOM 692 O O . LEU A 1 85 ? 3.886 -2.058 -6.142 1.00 88.88 85 LEU A O 1
ATOM 696 N N . GLN A 1 86 ? 3.559 -4.083 -7.047 1.00 90.88 86 GLN A N 1
ATOM 697 C CA . GLN A 1 86 ? 4.547 -3.911 -8.114 1.00 90.88 86 GLN A CA 1
ATOM 698 C C . GLN A 1 86 ? 4.173 -2.759 -9.044 1.00 90.88 86 GLN A C 1
ATOM 700 O O . GLN A 1 86 ? 5.038 -1.957 -9.399 1.00 90.88 86 GLN A O 1
ATOM 705 N N . TYR A 1 87 ? 2.892 -2.648 -9.403 1.00 89.88 87 TYR A N 1
ATOM 706 C CA . TYR A 1 87 ? 2.403 -1.549 -10.225 1.00 89.88 87 TYR A CA 1
ATOM 707 C C . TYR A 1 87 ? 2.664 -0.193 -9.562 1.00 89.88 87 TYR A C 1
ATOM 709 O O . TYR A 1 87 ? 3.268 0.674 -10.195 1.00 89.88 87 TYR A O 1
ATOM 717 N N . TYR A 1 88 ? 2.285 -0.016 -8.292 1.00 84.75 88 TYR A N 1
ATOM 718 C CA . TYR A 1 88 ? 2.482 1.263 -7.600 1.00 84.75 88 TYR A CA 1
ATOM 719 C C . TYR A 1 88 ? 3.953 1.594 -7.380 1.00 84.75 88 TYR A C 1
ATOM 721 O O . TYR A 1 88 ? 4.364 2.711 -7.678 1.00 84.75 88 TYR A O 1
ATOM 729 N N . ASN A 1 89 ? 4.773 0.628 -6.962 1.00 86.38 89 ASN A N 1
ATOM 730 C CA . ASN A 1 89 ? 6.215 0.846 -6.830 1.00 86.38 89 ASN A CA 1
ATOM 731 C C . ASN A 1 89 ? 6.849 1.226 -8.176 1.00 86.38 89 ASN A C 1
ATOM 733 O O . ASN A 1 89 ? 7.755 2.060 -8.223 1.00 86.38 89 ASN A O 1
ATOM 737 N N . GLY A 1 90 ? 6.358 0.649 -9.278 1.00 88.75 90 GLY A N 1
ATOM 738 C CA . GLY A 1 90 ? 6.760 1.015 -10.632 1.00 88.75 90 GLY A CA 1
ATOM 739 C C . GLY A 1 90 ? 6.359 2.444 -11.002 1.00 88.75 90 GLY A C 1
ATOM 740 O O . GLY A 1 90 ? 7.183 3.176 -11.548 1.00 88.75 90 GLY A O 1
ATOM 741 N N . GLN A 1 91 ? 5.133 2.865 -10.673 1.00 84.75 91 GLN A N 1
ATOM 742 C CA . GLN A 1 91 ? 4.660 4.238 -10.896 1.00 84.75 91 GLN A CA 1
ATOM 743 C C . GLN A 1 91 ? 5.433 5.259 -10.055 1.00 84.75 91 GLN A C 1
ATOM 745 O O . GLN A 1 91 ? 5.911 6.252 -10.601 1.00 84.75 91 GLN A O 1
ATOM 750 N N . ASP A 1 92 ? 5.623 4.996 -8.761 1.00 83.44 92 ASP A N 1
ATOM 751 C CA . ASP A 1 92 ? 6.407 5.855 -7.870 1.00 83.44 92 ASP A CA 1
ATOM 752 C C . ASP A 1 92 ? 7.846 5.974 -8.379 1.00 83.44 92 ASP A C 1
ATOM 754 O O . ASP A 1 92 ? 8.376 7.079 -8.491 1.00 83.44 92 ASP A O 1
ATOM 758 N N . THR A 1 93 ? 8.460 4.856 -8.781 1.00 86.31 93 THR A N 1
ATOM 759 C CA . THR A 1 93 ? 9.800 4.860 -9.386 1.00 86.31 93 THR A CA 1
ATOM 760 C C . THR A 1 93 ? 9.831 5.685 -10.666 1.00 86.31 93 THR A C 1
ATOM 762 O O . THR A 1 93 ? 10.714 6.526 -10.822 1.00 86.31 93 THR A O 1
ATOM 765 N N . TYR A 1 94 ? 8.859 5.494 -11.562 1.00 85.75 94 TYR A N 1
ATOM 766 C CA . TYR A 1 94 ? 8.752 6.261 -12.800 1.00 85.75 94 TYR A CA 1
ATOM 767 C C . TYR A 1 94 ? 8.639 7.764 -12.526 1.00 85.75 94 TYR A C 1
ATOM 769 O O . TYR A 1 94 ? 9.358 8.544 -13.144 1.00 85.75 94 TYR A O 1
ATOM 777 N N . ILE A 1 95 ? 7.796 8.174 -11.576 1.00 82.75 95 ILE A N 1
ATOM 778 C CA . ILE A 1 95 ? 7.629 9.579 -11.179 1.00 82.75 95 ILE A CA 1
ATOM 779 C C . ILE A 1 95 ? 8.927 10.134 -10.586 1.00 82.75 95 ILE A C 1
ATOM 781 O O . ILE A 1 95 ? 9.320 11.243 -10.944 1.00 82.75 95 ILE A O 1
ATOM 785 N N . MET A 1 96 ? 9.613 9.369 -9.731 1.00 83.25 96 MET A N 1
ATOM 786 C CA . MET A 1 96 ? 10.879 9.783 -9.114 1.00 83.25 96 MET A CA 1
ATOM 787 C C . MET A 1 96 ? 11.999 10.003 -10.137 1.00 83.25 96 MET A C 1
ATOM 789 O O . MET A 1 96 ? 12.819 10.899 -9.947 1.00 83.25 96 MET A O 1
ATOM 793 N N . VAL A 1 97 ? 12.048 9.212 -11.215 1.00 85.56 97 VAL A N 1
ATOM 794 C CA . VAL A 1 97 ? 13.087 9.337 -12.258 1.00 85.56 97 VAL A CA 1
ATOM 795 C C . VAL A 1 97 ? 12.663 10.202 -13.447 1.00 85.56 97 VAL A C 1
ATOM 797 O O . VAL A 1 97 ? 13.491 10.504 -14.310 1.00 85.56 97 VAL A O 1
ATOM 800 N N . LYS A 1 98 ? 11.387 10.598 -13.532 1.00 82.88 98 LYS A N 1
ATOM 801 C CA . LYS A 1 98 ? 10.866 11.416 -14.632 1.00 82.88 98 LYS A CA 1
ATOM 802 C C . LYS A 1 98 ? 11.559 12.785 -14.621 1.00 82.88 98 LYS A C 1
ATOM 804 O O . LYS A 1 98 ? 11.500 13.480 -13.607 1.00 82.88 98 LYS A O 1
ATOM 809 N N . PRO A 1 99 ? 12.170 13.223 -15.740 1.00 81.12 99 PRO A N 1
ATOM 810 C CA . PRO A 1 99 ? 12.783 14.542 -15.814 1.00 81.12 99 PRO A CA 1
ATOM 811 C C . PRO A 1 99 ? 11.780 15.644 -15.462 1.00 81.12 99 PRO A C 1
ATOM 813 O O . PRO A 1 99 ? 10.684 15.707 -16.031 1.00 81.12 99 PRO A O 1
ATOM 816 N N . LEU A 1 100 ? 12.170 16.527 -14.542 1.00 74.88 100 LEU A N 1
ATOM 817 C CA . LEU A 1 100 ? 11.385 17.710 -14.212 1.00 74.88 100 LEU A CA 1
ATOM 818 C C . LEU A 1 100 ? 11.361 18.625 -15.438 1.00 74.88 100 LEU A C 1
ATOM 820 O O . LEU A 1 100 ? 12.404 19.080 -15.910 1.00 74.88 100 LEU A O 1
ATOM 824 N N . LYS A 1 101 ? 10.167 18.902 -15.966 1.00 71.50 101 LYS A N 1
ATOM 825 C CA . LYS A 1 101 ? 9.993 19.928 -16.996 1.00 71.50 101 LYS A CA 1
ATOM 826 C C . LYS A 1 101 ? 10.136 21.300 -16.339 1.00 71.50 101 LYS A C 1
ATOM 828 O O . LYS A 1 101 ? 9.144 21.896 -15.934 1.00 71.50 101 LYS A O 1
ATOM 833 N N . ILE A 1 102 ? 11.369 21.777 -16.203 1.00 56.12 102 ILE A N 1
ATOM 834 C CA . ILE A 1 102 ? 11.647 23.154 -15.793 1.00 56.12 102 ILE A CA 1
ATOM 835 C C . ILE A 1 102 ? 11.514 24.011 -17.054 1.00 56.12 102 ILE A C 1
ATOM 837 O O . ILE A 1 102 ? 12.315 23.885 -17.979 1.00 56.12 102 ILE A O 1
ATOM 841 N N . GLN A 1 103 ? 10.462 24.826 -17.127 1.00 46.81 103 GLN A N 1
ATOM 842 C CA . GLN A 1 103 ? 10.371 25.890 -18.125 1.00 46.81 103 GLN A CA 1
ATOM 843 C C . GLN A 1 103 ? 11.295 27.020 -17.664 1.00 46.81 103 GLN A C 1
ATOM 845 O O . GLN A 1 103 ? 11.027 27.655 -16.645 1.00 46.81 103 GLN A O 1
ATOM 850 N N . ILE A 1 104 ? 12.414 27.175 -18.373 1.00 52.53 104 ILE A N 1
ATOM 851 C CA . ILE A 1 104 ? 13.359 28.294 -18.256 1.00 52.53 104 ILE A CA 1
ATOM 852 C C . ILE A 1 104 ? 12.945 29.415 -19.202 1.00 52.53 104 ILE A C 1
ATOM 854 O O . ILE A 1 104 ? 12.496 29.083 -20.324 1.00 52.53 104 ILE A O 1
#

Foldseek 3Di:
DVVVPVVVVVPPPPPLCDPPDPDDNQAQDFDQQDDPVCVVPRQADQDDDDQCSNQDPPVNDGDDPVSVVVSVVVSVVDRTNVRVVVVNVVSVVCVVPPDDPDDD

Organism: NCBI:txid222440

Solvent-accessible surface area (backbone atoms only — not comparable to full-atom values): 6672 Å² total; per-residue (Å²): 139,53,77,74,55,60,56,60,73,67,62,65,78,72,58,73,91,63,62,91,56,96,88,66,79,79,77,85,71,62,63,70,64,66,48,95,87,38,56,78,55,59,36,65,34,59,66,77,83,56,73,71,31,37,32,29,82,92,74,74,42,70,65,51,76,69,56,50,53,51,42,61,60,56,53,71,81,34,76,24,42,48,57,46,50,51,51,51,55,48,51,54,50,50,60,74,70,49,80,79,87,75,87,127

Sequence (104 aa):
MELRQEAKGFGVTVDLSSANGNDSKKDIFPYDSFNTENINDVPSNSEPYMMEDFNSSLKNTKISQKDYKIYLQDAKRFKNRWDNLQYYNGQDTYIMVKPLKIQI

Radius of gyration: 17.52 Å; Cα contacts (8 Å, |Δi|>4): 67; chains: 1; bounding box: 30×55×32 Å